Protein AF-A0A1Q5ID30-F1 (afdb_monomer_lite)

Structure (mmCIF, N/CA/C/O backbone):
data_AF-A0A1Q5ID30-F1
#
_entry.id   AF-A0A1Q5ID30-F1
#
loop_
_atom_site.group_PDB
_atom_site.id
_atom_site.type_symbol
_atom_site.label_atom_id
_atom_site.label_alt_id
_atom_site.label_comp_id
_atom_site.label_asym_id
_atom_site.label_entity_id
_atom_site.label_seq_id
_atom_site.pdbx_PDB_ins_code
_atom_site.Cartn_x
_atom_site.Cartn_y
_atom_site.Cartn_z
_atom_site.occupancy
_atom_site.B_iso_or_equiv
_atom_site.auth_seq_id
_atom_site.auth_comp_id
_atom_site.auth_asym_id
_atom_site.auth_atom_id
_atom_site.pdbx_PDB_model_num
ATOM 1 N N . MET A 1 1 ? 0.774 -9.591 37.303 1.00 37.59 1 MET A N 1
ATOM 2 C CA . MET A 1 1 ? 1.507 -8.350 36.971 1.00 37.59 1 MET A CA 1
ATOM 3 C C . MET A 1 1 ? 2.947 -8.716 36.613 1.00 37.59 1 MET A C 1
ATOM 5 O O . MET A 1 1 ? 3.559 -9.371 37.437 1.00 37.59 1 MET A O 1
ATOM 9 N N . ALA A 1 2 ? 3.405 -8.307 35.411 1.00 44.25 2 ALA A N 1
ATOM 10 C CA . ALA A 1 2 ? 4.782 -8.258 34.848 1.00 44.25 2 ALA A CA 1
ATOM 11 C C . ALA A 1 2 ? 5.658 -9.541 34.829 1.00 44.25 2 ALA A C 1
ATOM 13 O O . ALA A 1 2 ? 5.628 -10.319 35.764 1.00 44.25 2 ALA A O 1
ATOM 14 N N . ARG A 1 3 ? 6.546 -9.824 33.860 1.00 45.31 3 ARG A N 1
ATOM 15 C CA . ARG A 1 3 ? 6.821 -9.446 32.451 1.00 45.31 3 ARG A CA 1
ATOM 16 C C . ARG A 1 3 ? 7.810 -10.520 31.929 1.00 45.31 3 ARG A C 1
ATOM 18 O O . ARG A 1 3 ? 8.512 -11.136 32.723 1.00 45.31 3 ARG A O 1
ATOM 25 N N . ALA A 1 4 ? 7.800 -10.783 30.621 1.00 42.38 4 ALA A N 1
ATOM 26 C CA . ALA A 1 4 ? 8.316 -12.005 29.996 1.00 42.38 4 ALA A CA 1
ATOM 27 C C . ALA A 1 4 ? 9.831 -12.247 30.140 1.00 42.38 4 ALA A C 1
ATOM 29 O O . ALA A 1 4 ? 10.658 -11.373 29.888 1.00 42.38 4 ALA A O 1
ATOM 30 N N . ASN A 1 5 ? 10.134 -13.496 30.495 1.00 45.53 5 ASN A N 1
ATOM 31 C CA . ASN A 1 5 ? 11.449 -14.070 30.731 1.00 45.53 5 ASN A CA 1
ATOM 32 C C . ASN A 1 5 ? 12.120 -14.550 29.436 1.00 45.53 5 ASN A C 1
ATOM 34 O O . ASN A 1 5 ? 11.490 -15.161 28.573 1.00 45.53 5 ASN A O 1
ATOM 38 N N . LEU A 1 6 ? 13.437 -14.355 29.391 1.00 58.78 6 LEU A N 1
ATOM 39 C CA . LEU A 1 6 ? 14.413 -15.085 28.586 1.00 58.78 6 LEU A CA 1
ATOM 40 C C . LEU A 1 6 ? 14.065 -16.578 28.469 1.00 58.78 6 LEU A C 1
ATOM 42 O O . LEU A 1 6 ? 14.088 -17.283 29.476 1.00 58.78 6 LEU A O 1
ATOM 46 N N . ARG A 1 7 ? 13.819 -17.087 27.254 1.00 44.00 7 ARG A N 1
ATOM 47 C CA . ARG A 1 7 ? 13.794 -18.537 26.989 1.00 44.00 7 ARG A CA 1
ATOM 48 C C . ARG A 1 7 ? 14.369 -18.873 25.612 1.00 44.00 7 ARG A C 1
ATOM 50 O O . ARG A 1 7 ? 13.649 -18.980 24.626 1.00 44.00 7 ARG A O 1
ATOM 57 N N . ARG A 1 8 ? 15.686 -19.093 25.574 1.00 60.50 8 ARG A N 1
ATOM 58 C CA . ARG A 1 8 ? 16.303 -20.055 24.650 1.00 60.50 8 ARG A CA 1
ATOM 59 C C . ARG A 1 8 ? 16.055 -21.456 25.213 1.00 60.50 8 ARG A C 1
ATOM 61 O O . ARG A 1 8 ? 16.610 -21.775 26.255 1.00 60.50 8 ARG A O 1
ATOM 68 N N . LEU A 1 9 ? 15.253 -22.262 24.528 1.00 53.62 9 LEU A N 1
ATOM 69 C CA . LEU A 1 9 ? 15.175 -23.725 24.649 1.00 53.62 9 LEU A CA 1
ATOM 70 C C . LEU A 1 9 ? 14.836 -24.202 23.227 1.00 53.62 9 LEU A C 1
ATOM 72 O O . LEU A 1 9 ? 13.710 -24.038 22.781 1.00 53.62 9 LEU A O 1
ATOM 76 N N . VAL A 1 10 ? 15.811 -24.434 22.344 1.00 65.38 10 VAL A N 1
ATOM 77 C CA . VAL A 1 10 ? 16.492 -25.726 22.133 1.00 65.38 10 VAL A CA 1
ATOM 78 C C . VAL A 1 10 ? 15.591 -26.910 22.475 1.00 65.38 10 VAL A C 1
ATOM 80 O O . VAL A 1 10 ? 15.549 -27.375 23.611 1.00 65.38 10 VAL A O 1
ATOM 83 N N . THR A 1 11 ? 14.873 -27.419 21.479 1.00 52.00 11 THR A N 1
ATOM 84 C CA . THR A 1 11 ? 14.364 -28.793 21.503 1.00 52.00 11 THR A CA 1
ATOM 85 C C . THR A 1 11 ? 14.350 -29.314 20.073 1.00 52.00 11 THR A C 1
ATOM 87 O O . THR A 1 11 ? 13.443 -29.033 19.298 1.00 52.00 11 THR A O 1
ATOM 90 N N . GLY A 1 12 ? 15.414 -30.024 19.710 1.00 48.97 12 GLY A N 1
ATOM 91 C CA . GLY A 1 12 ? 15.524 -30.776 18.467 1.00 48.97 12 GLY A CA 1
ATOM 92 C C . GLY A 1 12 ? 16.105 -32.142 18.795 1.00 48.97 12 GLY A C 1
ATOM 93 O O . GLY A 1 12 ? 17.321 -32.304 18.809 1.00 48.97 12 GLY A O 1
ATOM 94 N N . LEU A 1 13 ? 15.232 -33.095 19.126 1.00 52.69 13 LEU A N 1
ATOM 95 C CA . LEU A 1 13 ? 15.562 -34.516 19.144 1.00 52.69 13 LEU A CA 1
ATOM 96 C C . LEU A 1 13 ? 15.435 -35.018 17.701 1.00 52.69 13 LEU A C 1
ATOM 98 O O . LEU A 1 13 ? 14.381 -34.892 17.081 1.00 52.69 13 LEU A O 1
ATOM 102 N N . VAL A 1 14 ? 16.542 -35.520 17.167 1.00 64.75 14 VAL A N 1
ATOM 103 C CA . VAL A 1 14 ? 16.688 -36.039 15.805 1.00 64.75 14 VAL A CA 1
ATOM 104 C C . VAL A 1 14 ? 15.893 -37.337 15.657 1.00 64.75 14 VAL A C 1
ATOM 106 O O . VAL A 1 14 ? 16.089 -38.261 16.442 1.00 64.75 14 VAL A O 1
ATOM 109 N N . LEU A 1 15 ? 15.057 -37.437 14.619 1.00 52.22 15 LEU A N 1
ATOM 110 C CA . LEU A 1 15 ? 14.540 -38.710 14.118 1.00 52.22 15 LEU A CA 1
ATOM 111 C C . LEU A 1 15 ? 14.813 -38.817 12.613 1.00 52.22 15 LEU A C 1
ATOM 113 O O . LEU A 1 15 ? 14.460 -37.959 11.810 1.00 52.22 15 LEU A O 1
ATOM 117 N N . THR A 1 16 ? 15.532 -39.885 12.303 1.00 56.47 16 THR A N 1
ATOM 118 C CA . THR A 1 16 ? 16.025 -40.386 11.023 1.00 56.47 16 THR A CA 1
ATOM 119 C C . THR A 1 16 ? 14.940 -40.688 9.991 1.00 56.47 16 THR A C 1
ATOM 121 O O . THR A 1 16 ? 13.935 -41.306 10.321 1.00 56.47 16 THR A O 1
ATOM 124 N N . GLY A 1 17 ? 15.275 -40.433 8.721 1.00 51.84 17 GLY A N 1
ATOM 125 C CA . GLY A 1 17 ? 14.904 -41.303 7.601 1.00 51.84 17 GLY A CA 1
ATOM 126 C C . GLY A 1 17 ? 13.641 -40.932 6.826 1.00 51.84 17 GLY A C 1
ATOM 127 O O . GLY A 1 17 ? 12.540 -41.251 7.246 1.00 51.84 17 GLY A O 1
ATOM 128 N N . ALA A 1 18 ? 13.830 -40.354 5.640 1.00 44.91 18 ALA A N 1
ATOM 129 C CA . ALA A 1 18 ? 13.223 -40.790 4.377 1.00 44.91 18 ALA A CA 1
ATOM 130 C C . ALA A 1 18 ? 13.641 -39.801 3.283 1.00 44.91 18 ALA A C 1
ATOM 132 O O . ALA A 1 18 ? 13.399 -38.600 3.384 1.00 44.91 18 ALA A O 1
ATOM 133 N N . ALA A 1 19 ? 14.282 -40.312 2.236 1.00 56.12 19 ALA A N 1
ATOM 134 C CA . ALA A 1 19 ? 14.453 -39.579 0.997 1.00 56.12 19 ALA 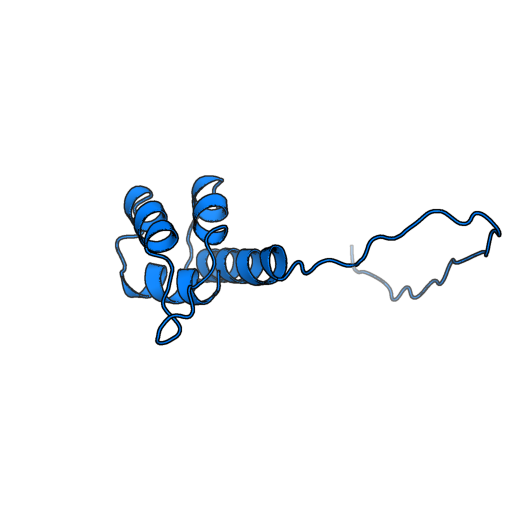A CA 1
ATOM 135 C C . ALA A 1 19 ? 13.069 -39.251 0.430 1.00 56.12 19 ALA A C 1
ATOM 137 O O . ALA A 1 19 ? 12.371 -40.155 -0.018 1.00 56.12 19 ALA A O 1
ATOM 138 N N . ILE A 1 20 ? 12.675 -37.980 0.436 1.00 47.84 20 ILE A N 1
ATOM 139 C CA . ILE A 1 20 ? 11.628 -37.479 -0.451 1.00 47.84 20 ILE A CA 1
ATOM 140 C C . ILE A 1 20 ? 12.079 -36.106 -0.934 1.00 47.84 20 ILE A C 1
ATOM 142 O O . ILE A 1 20 ? 12.550 -35.272 -0.163 1.00 47.84 20 ILE A O 1
ATOM 146 N N . ALA A 1 21 ? 12.010 -35.952 -2.249 1.00 52.31 21 ALA A N 1
ATOM 147 C CA . ALA A 1 21 ? 12.383 -34.788 -3.021 1.00 52.31 21 ALA A CA 1
ATOM 148 C C . ALA A 1 21 ? 12.018 -33.452 -2.349 1.00 52.31 21 ALA A C 1
ATOM 150 O O . ALA A 1 21 ? 10.921 -33.298 -1.828 1.00 52.31 21 ALA A O 1
ATOM 151 N N . ALA A 1 22 ? 12.960 -32.507 -2.427 1.00 56.75 22 ALA A N 1
ATOM 152 C CA . ALA A 1 22 ? 12.748 -31.071 -2.588 1.00 56.75 22 ALA A CA 1
ATOM 153 C C . ALA A 1 22 ? 11.424 -30.481 -2.037 1.00 56.75 22 ALA A C 1
ATOM 155 O O . ALA A 1 22 ? 10.350 -30.696 -2.592 1.00 56.75 22 ALA A O 1
ATOM 156 N N . PRO A 1 23 ? 11.559 -29.421 -1.235 1.00 45.22 23 PRO A N 1
ATOM 157 C CA . PRO A 1 23 ? 11.301 -28.132 -1.822 1.00 45.22 23 PRO A CA 1
ATOM 158 C C . PRO A 1 23 ? 12.669 -27.568 -2.131 1.00 45.22 23 PRO A C 1
ATOM 160 O O . PRO A 1 23 ? 13.415 -27.131 -1.257 1.00 45.22 23 PRO A O 1
ATOM 163 N N . LEU A 1 24 ? 12.980 -27.554 -3.424 1.00 50.69 24 LEU A N 1
ATOM 164 C CA . LEU A 1 24 ? 13.577 -26.375 -4.011 1.00 50.69 24 LEU A CA 1
ATOM 165 C C . LEU A 1 24 ? 12.886 -25.223 -3.287 1.00 50.69 24 LEU A C 1
ATOM 167 O O . LEU A 1 24 ? 11.668 -25.083 -3.411 1.00 50.69 24 LEU A O 1
ATOM 171 N N . ALA A 1 25 ? 13.604 -24.503 -2.428 1.00 50.25 25 ALA A N 1
ATOM 172 C CA . ALA A 1 25 ? 13.111 -23.255 -1.879 1.00 50.25 25 ALA A CA 1
ATOM 173 C C . ALA A 1 25 ? 13.087 -22.286 -3.063 1.00 50.25 25 ALA A C 1
ATOM 175 O O . ALA A 1 25 ? 13.950 -21.432 -3.241 1.00 50.25 25 ALA A O 1
ATOM 176 N N . THR A 1 26 ? 12.136 -22.543 -3.957 1.00 46.22 26 THR A N 1
ATOM 177 C CA . THR A 1 26 ? 11.706 -21.701 -5.041 1.00 46.22 26 THR A CA 1
ATOM 178 C C . THR A 1 26 ? 11.363 -20.390 -4.376 1.00 46.22 26 THR A C 1
ATOM 180 O O . THR A 1 26 ? 10.488 -20.347 -3.511 1.00 46.22 26 THR A O 1
ATOM 183 N N . ALA A 1 27 ? 12.150 -19.377 -4.717 1.00 50.97 27 ALA A N 1
ATOM 184 C CA . ALA A 1 27 ? 11.917 -17.964 -4.495 1.00 50.97 27 ALA A CA 1
ATOM 185 C C . ALA A 1 27 ? 10.549 -17.634 -3.871 1.00 50.97 27 ALA A C 1
ATOM 187 O O . ALA A 1 27 ? 9.517 -17.776 -4.520 1.00 50.97 27 ALA A O 1
ATOM 188 N N . ALA A 1 28 ? 10.537 -17.094 -2.654 1.00 43.62 28 ALA A N 1
ATOM 189 C CA . ALA A 1 28 ? 9.384 -16.330 -2.192 1.00 43.62 28 ALA A CA 1
ATOM 190 C C . ALA A 1 28 ? 9.796 -14.919 -1.746 1.00 43.62 28 ALA A C 1
ATOM 192 O O . ALA A 1 28 ? 9.620 -14.565 -0.580 1.00 43.62 28 ALA A O 1
ATOM 193 N N . PRO A 1 29 ? 10.293 -14.060 -2.660 1.00 45.41 29 PRO A N 1
ATOM 194 C CA . PRO A 1 29 ? 10.309 -12.622 -2.410 1.00 45.41 29 PRO A CA 1
A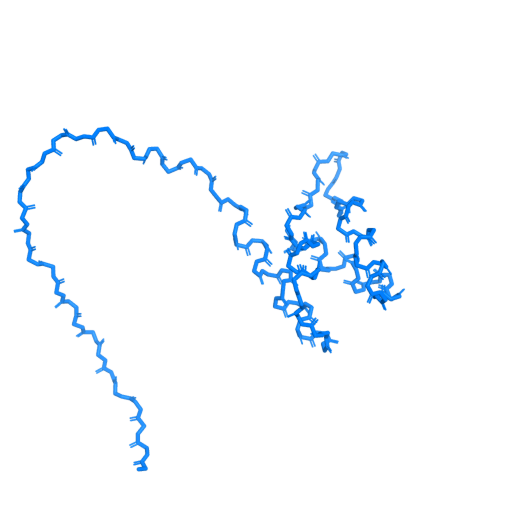TOM 195 C C . PRO A 1 29 ? 8.887 -12.017 -2.383 1.00 45.41 29 PRO A C 1
ATOM 197 O O . PRO A 1 29 ? 8.743 -10.838 -2.095 1.00 45.41 29 PRO A O 1
ATOM 200 N N . ALA A 1 30 ? 7.821 -12.797 -2.609 1.00 46.81 30 ALA A N 1
ATOM 201 C CA . ALA A 1 30 ? 6.438 -12.309 -2.596 1.00 46.81 30 ALA A CA 1
ATOM 202 C C . ALA A 1 30 ? 5.891 -11.961 -1.192 1.00 46.81 30 ALA A C 1
ATOM 204 O O . ALA A 1 30 ? 4.981 -11.146 -1.075 1.00 46.81 30 ALA A O 1
ATOM 205 N N . SER A 1 31 ? 6.414 -12.560 -0.112 1.00 47.81 31 SER A N 1
ATOM 206 C CA . SER A 1 31 ? 5.855 -12.369 1.243 1.00 47.81 31 SER A CA 1
ATOM 207 C C . SER A 1 31 ? 6.565 -11.294 2.073 1.00 47.81 31 SER A C 1
ATOM 209 O O . SER A 1 31 ? 5.940 -10.669 2.933 1.00 47.81 31 SER A O 1
ATOM 211 N N . ALA A 1 32 ? 7.854 -11.049 1.830 1.00 51.31 32 ALA A N 1
ATOM 212 C CA . ALA A 1 32 ? 8.620 -10.036 2.565 1.00 51.31 32 ALA A CA 1
ATOM 213 C C . ALA 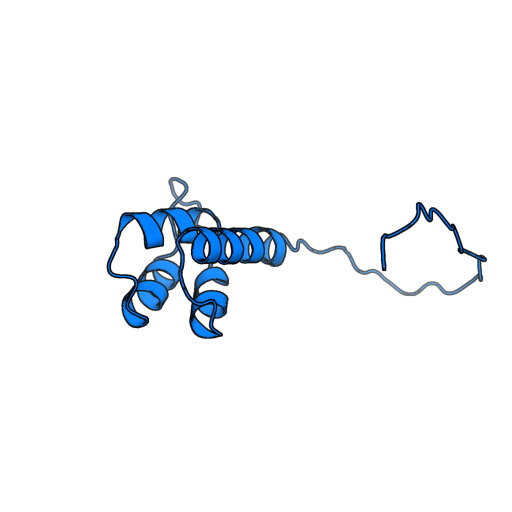A 1 32 ? 8.219 -8.608 2.154 1.00 51.31 32 ALA A C 1
ATOM 215 O O . ALA A 1 32 ? 8.088 -7.711 2.994 1.00 51.31 32 ALA A O 1
ATOM 216 N N . THR A 1 33 ? 7.971 -8.421 0.863 1.00 63.06 33 THR A N 1
ATOM 217 C CA . THR A 1 33 ? 7.663 -7.124 0.260 1.00 63.06 33 THR A CA 1
ATOM 218 C C . THR A 1 33 ? 6.187 -6.774 0.496 1.00 63.06 33 THR A C 1
ATOM 220 O O . THR A 1 33 ? 5.890 -5.735 1.083 1.00 63.06 33 THR A O 1
ATOM 223 N N . GLN A 1 34 ? 5.269 -7.739 0.349 1.00 72.38 34 GLN A N 1
ATOM 224 C CA . GLN A 1 34 ? 3.873 -7.572 0.777 1.00 72.38 34 GLN A CA 1
ATOM 225 C C . GLN A 1 34 ? 3.740 -7.127 2.246 1.00 72.38 34 GLN A C 1
ATOM 227 O O . GLN A 1 34 ? 2.962 -6.224 2.560 1.00 72.38 34 GLN A O 1
ATOM 232 N N . SER A 1 35 ? 4.519 -7.725 3.155 1.00 76.94 35 SER A N 1
ATOM 233 C CA . SER A 1 35 ? 4.507 -7.355 4.578 1.00 76.94 35 SER A CA 1
ATOM 234 C C . SER A 1 35 ? 4.990 -5.918 4.800 1.00 76.94 35 SER A C 1
ATOM 236 O O . SER A 1 35 ? 4.419 -5.194 5.612 1.00 76.94 35 SER A O 1
ATOM 238 N N . SER A 1 36 ? 6.002 -5.484 4.046 1.00 84.12 36 SER A N 1
ATOM 239 C CA . SER A 1 36 ? 6.564 -4.131 4.131 1.00 84.12 36 SER A CA 1
ATOM 240 C C . SER A 1 36 ? 5.581 -3.065 3.639 1.00 84.12 36 SER A C 1
ATOM 242 O O . SER A 1 36 ? 5.428 -2.033 4.291 1.00 84.12 36 SER A O 1
ATOM 244 N N . CYS A 1 37 ? 4.861 -3.328 2.546 1.00 85.94 37 CYS A N 1
ATOM 245 C CA . CYS A 1 37 ? 3.777 -2.466 2.067 1.00 85.94 37 CYS A CA 1
ATOM 246 C C . CYS A 1 37 ? 2.639 -2.346 3.093 1.00 85.94 37 CYS A C 1
ATOM 248 O O . CYS A 1 37 ? 2.174 -1.240 3.377 1.00 85.94 37 CYS A O 1
ATOM 250 N N . ILE A 1 38 ? 2.231 -3.465 3.704 1.00 88.75 38 ILE A N 1
ATOM 251 C CA . ILE A 1 38 ? 1.173 -3.484 4.724 1.00 88.75 38 ILE A CA 1
ATOM 252 C C . ILE A 1 38 ? 1.583 -2.680 5.965 1.00 88.75 38 ILE A C 1
ATOM 254 O O . ILE A 1 38 ? 0.798 -1.871 6.456 1.00 88.75 38 ILE A O 1
ATOM 258 N N . ILE A 1 39 ? 2.804 -2.884 6.465 1.00 89.06 39 ILE A N 1
ATOM 259 C CA . ILE A 1 39 ? 3.325 -2.152 7.627 1.00 89.06 39 ILE A CA 1
ATOM 260 C C . ILE A 1 39 ? 3.397 -0.656 7.317 1.00 89.06 39 ILE A C 1
ATOM 262 O O . ILE A 1 39 ? 2.934 0.148 8.119 1.00 89.06 39 ILE A O 1
ATOM 266 N N . HIS A 1 40 ? 3.901 -0.282 6.138 1.00 89.00 40 HIS A N 1
ATOM 267 C CA . HIS A 1 40 ? 3.986 1.116 5.710 1.00 89.00 40 HIS A CA 1
ATOM 268 C C . HIS A 1 40 ? 2.606 1.780 5.624 1.00 89.00 40 HIS A C 1
ATOM 270 O O . HIS A 1 40 ? 2.416 2.893 6.096 1.00 89.00 40 HIS A O 1
ATOM 276 N N . MET A 1 41 ? 1.604 1.081 5.086 1.00 88.06 41 MET A N 1
ATOM 277 C CA . MET A 1 41 ? 0.218 1.562 5.073 1.00 88.06 41 MET A CA 1
ATOM 278 C C . MET A 1 41 ? -0.350 1.751 6.484 1.00 88.06 41 MET A C 1
ATOM 280 O O . MET A 1 41 ? -1.063 2.722 6.733 1.00 88.06 41 MET A O 1
ATOM 284 N N . SER A 1 42 ? -0.013 0.853 7.410 1.00 89.19 42 SER A N 1
ATOM 285 C CA . SER A 1 42 ? -0.439 0.958 8.805 1.00 89.19 42 SER A CA 1
ATOM 286 C C . SER A 1 42 ? 0.235 2.133 9.517 1.00 89.19 42 SER A C 1
ATOM 288 O O . SER A 1 42 ? -0.418 2.800 10.313 1.00 89.19 42 SER A O 1
ATOM 290 N N . ASP A 1 43 ? 1.512 2.393 9.228 1.00 91.19 43 ASP A N 1
ATOM 291 C CA . ASP A 1 43 ? 2.283 3.522 9.767 1.00 91.19 43 ASP A CA 1
ATOM 292 C C . ASP A 1 43 ? 1.731 4.871 9.279 1.00 91.19 43 ASP A C 1
ATOM 294 O O . ASP A 1 43 ? 1.583 5.815 10.049 1.00 91.19 43 ASP A O 1
ATOM 298 N N . LEU A 1 44 ? 1.283 4.917 8.021 1.00 89.12 44 LEU A N 1
ATOM 299 C CA . LEU A 1 44 ? 0.559 6.055 7.447 1.00 89.12 44 LEU A CA 1
ATOM 300 C C . LEU A 1 44 ? -0.863 6.243 8.018 1.00 89.12 44 LEU A C 1
ATOM 302 O O . LEU A 1 44 ? -1.542 7.203 7.652 1.00 89.12 44 LEU A O 1
ATOM 306 N N . GLY A 1 45 ? -1.329 5.339 8.886 1.00 90.25 45 GLY A N 1
ATOM 307 C CA . GLY A 1 45 ? -2.638 5.413 9.538 1.00 90.25 45 GLY A CA 1
ATOM 308 C C . GLY A 1 45 ? -3.797 4.813 8.737 1.00 90.25 45 GLY A C 1
ATOM 309 O O . GLY A 1 45 ? -4.956 5.067 9.066 1.00 90.25 45 GLY A O 1
ATOM 310 N N . TYR A 1 46 ? -3.527 4.019 7.694 1.00 87.88 46 TYR A N 1
ATOM 311 C CA . TYR A 1 46 ? -4.579 3.339 6.935 1.00 87.88 46 TYR A CA 1
ATOM 312 C C . TYR A 1 46 ? -5.037 2.044 7.609 1.00 87.88 46 TYR A C 1
ATOM 314 O O . TYR A 1 46 ? -4.250 1.272 8.157 1.00 87.88 46 TYR A O 1
ATOM 322 N N . VAL A 1 47 ? -6.336 1.759 7.495 1.00 88.88 47 VAL A N 1
ATOM 323 C CA . VAL A 1 47 ? -6.918 0.498 7.963 1.00 88.88 47 VAL A CA 1
ATOM 324 C C . VAL A 1 47 ? -6.544 -0.624 6.997 1.00 88.88 47 VAL A C 1
ATOM 326 O O . VAL A 1 47 ? -6.942 -0.628 5.829 1.00 88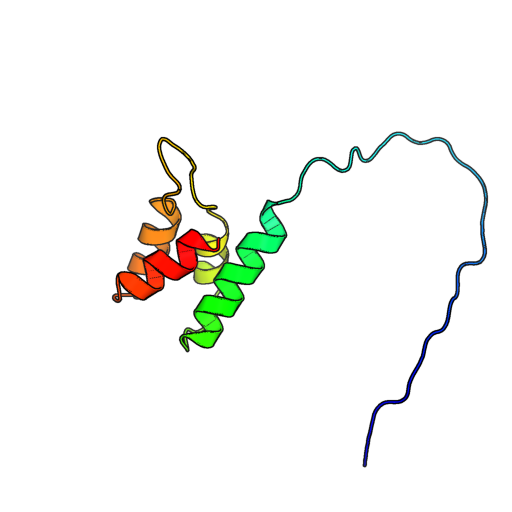.88 47 VAL A O 1
ATOM 329 N N . ILE A 1 48 ? -5.797 -1.610 7.493 1.00 89.00 48 ILE A N 1
ATOM 330 C CA . ILE A 1 48 ? -5.360 -2.756 6.694 1.00 89.00 48 ILE A CA 1
ATOM 331 C C . ILE A 1 48 ? -6.514 -3.740 6.506 1.00 89.00 48 ILE A C 1
ATOM 333 O O . ILE A 1 48 ? -6.766 -4.616 7.332 1.00 89.00 48 ILE A O 1
ATOM 337 N N . GLY A 1 49 ? -7.201 -3.605 5.375 1.00 86.25 49 GLY A N 1
ATOM 338 C CA . GLY A 1 49 ? -8.233 -4.536 4.930 1.00 86.25 49 GLY A CA 1
ATOM 339 C C . GLY A 1 49 ? -7.739 -5.577 3.914 1.00 86.25 49 GLY A C 1
ATOM 340 O O . GLY A 1 49 ? -6.602 -5.509 3.433 1.00 86.25 49 GLY A O 1
ATOM 341 N N . PRO A 1 50 ? -8.616 -6.511 3.502 1.00 85.50 50 PRO A N 1
ATOM 342 C CA . PRO A 1 50 ? -8.320 -7.479 2.442 1.00 85.50 50 PRO A CA 1
ATOM 343 C C . PRO A 1 50 ? -7.953 -6.800 1.114 1.00 85.50 50 PRO A C 1
ATOM 345 O O . PRO A 1 50 ? -7.113 -7.308 0.377 1.00 85.50 50 PRO A O 1
ATOM 348 N N . LYS A 1 51 ? -8.507 -5.614 0.833 1.00 83.94 51 LYS A N 1
ATOM 349 C CA . LYS A 1 51 ? -8.151 -4.839 -0.360 1.00 83.94 51 LYS A CA 1
ATOM 350 C C . LYS A 1 51 ? -6.734 -4.244 -0.297 1.00 83.94 51 LYS A C 1
ATOM 352 O O . LYS A 1 51 ? -6.038 -4.272 -1.303 1.00 83.94 51 LYS A O 1
ATOM 357 N N . VAL A 1 52 ? -6.276 -3.777 0.873 1.00 85.56 52 VAL A N 1
ATOM 358 C CA . VAL A 1 52 ? -4.883 -3.311 1.059 1.00 85.56 52 VAL A CA 1
ATOM 359 C C . VAL A 1 52 ? -3.912 -4.478 0.895 1.00 85.56 52 VAL A C 1
ATOM 361 O O . VAL A 1 52 ? -2.912 -4.354 0.200 1.00 85.56 52 VAL A O 1
ATOM 364 N N . ARG A 1 53 ? -4.245 -5.644 1.464 1.00 86.38 53 ARG A N 1
ATOM 365 C CA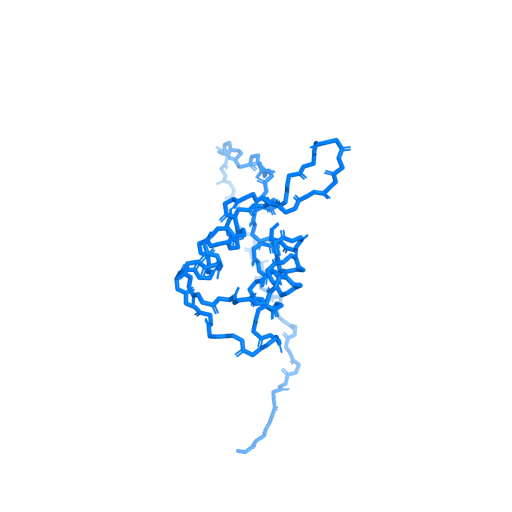 . ARG A 1 53 ? -3.469 -6.881 1.276 1.00 86.38 53 ARG A CA 1
ATOM 366 C C . ARG A 1 53 ? -3.394 -7.298 -0.192 1.00 86.38 53 ARG A C 1
ATOM 368 O O . ARG A 1 53 ? -2.324 -7.671 -0.650 1.00 86.38 53 ARG A O 1
ATOM 375 N N . SER A 1 54 ? -4.511 -7.197 -0.915 1.00 86.75 54 SER A N 1
ATOM 376 C CA . SER A 1 54 ? -4.563 -7.459 -2.356 1.00 86.75 54 SER A CA 1
ATOM 377 C C . SER A 1 54 ? -3.684 -6.479 -3.138 1.00 86.75 54 SER A C 1
ATOM 379 O O . SER A 1 54 ? -2.886 -6.910 -3.961 1.00 86.75 54 SER A O 1
ATOM 381 N N . ALA A 1 55 ? -3.742 -5.178 -2.827 1.00 86.00 55 ALA A N 1
ATOM 382 C CA . ALA A 1 55 ? -2.885 -4.172 -3.455 1.00 86.00 55 ALA A CA 1
ATOM 383 C C . ALA A 1 55 ? -1.391 -4.441 -3.220 1.00 86.00 55 ALA A C 1
ATOM 385 O O . ALA A 1 55 ? -0.615 -4.457 -4.169 1.00 86.00 55 ALA A O 1
ATOM 386 N N . CYS A 1 56 ? -1.009 -4.730 -1.974 1.00 85.50 56 CYS A N 1
ATOM 387 C CA . CYS A 1 56 ? 0.355 -5.108 -1.602 1.00 85.50 56 CYS A CA 1
ATOM 388 C C . CYS A 1 56 ? 0.778 -6.491 -2.140 1.00 85.50 56 CYS A C 1
ATOM 390 O O . CYS A 1 56 ? 1.900 -6.918 -1.904 1.00 85.50 56 CYS A O 1
ATOM 392 N N . GLY A 1 57 ? -0.109 -7.228 -2.815 1.00 84.62 57 GLY A N 1
ATOM 393 C CA . GLY A 1 57 ? 0.228 -8.457 -3.535 1.00 84.62 57 GLY A CA 1
ATOM 394 C C . GLY A 1 57 ? 0.785 -8.222 -4.936 1.00 84.62 57 GLY A C 1
ATOM 395 O O . GLY A 1 57 ? 1.206 -9.184 -5.572 1.00 84.62 57 GLY A O 1
ATOM 396 N N . TRP A 1 58 ? 0.789 -6.975 -5.413 1.00 85.50 58 TRP A N 1
ATOM 397 C CA . TRP A 1 58 ? 1.322 -6.602 -6.719 1.00 85.50 58 TRP A CA 1
ATOM 398 C C . TRP A 1 58 ? 2.694 -5.941 -6.556 1.00 85.50 58 TRP A C 1
ATOM 400 O O . TRP A 1 58 ? 2.743 -4.731 -6.298 1.00 85.50 58 TRP A O 1
ATOM 410 N N . PRO A 1 59 ? 3.794 -6.703 -6.699 1.00 80.19 59 PRO A N 1
ATOM 411 C CA . PRO A 1 59 ? 5.132 -6.194 -6.442 1.00 80.19 59 PRO A CA 1
ATOM 412 C C . PRO A 1 59 ? 5.507 -5.067 -7.402 1.00 80.19 59 PRO A C 1
ATOM 414 O O . PRO A 1 59 ? 4.920 -4.927 -8.476 1.00 80.19 59 PRO A O 1
ATOM 417 N N . ALA A 1 60 ? 6.490 -4.258 -7.017 1.00 83.31 60 ALA A N 1
ATOM 418 C CA . ALA A 1 60 ? 7.064 -3.280 -7.933 1.00 83.31 60 ALA A CA 1
ATOM 419 C C . ALA A 1 60 ? 7.687 -3.976 -9.160 1.00 83.31 60 ALA A C 1
ATOM 421 O O . ALA A 1 60 ? 8.375 -4.992 -9.042 1.00 83.31 60 ALA A O 1
ATOM 422 N N . ASP A 1 61 ? 7.466 -3.399 -10.337 1.00 81.56 61 ASP A N 1
ATOM 423 C CA . ASP A 1 61 ? 8.011 -3.878 -11.600 1.00 81.56 61 ASP A CA 1
ATOM 424 C C . ASP A 1 61 ? 9.359 -3.201 -11.877 1.00 81.56 61 ASP A C 1
ATOM 426 O O . ASP A 1 61 ? 9.544 -1.999 -11.656 1.00 81.56 61 ASP A O 1
ATOM 430 N N . HIS A 1 62 ? 10.316 -3.965 -12.398 1.00 78.19 62 HIS A N 1
ATOM 431 C CA . HIS A 1 62 ? 11.630 -3.454 -12.780 1.00 78.19 62 HIS A CA 1
ATOM 432 C C . HIS A 1 62 ? 11.783 -3.467 -14.302 1.00 78.19 62 HIS A C 1
ATOM 434 O O . HIS A 1 62 ? 12.374 -4.392 -14.850 1.00 78.19 62 HIS A O 1
ATOM 440 N N . PHE A 1 63 ? 11.235 -2.465 -14.998 1.00 68.50 63 PHE A N 1
ATOM 441 C CA . PHE A 1 63 ? 11.474 -2.287 -16.438 1.00 68.50 63 PHE A CA 1
ATOM 442 C C . PHE A 1 63 ? 11.057 -0.878 -16.906 1.00 68.50 63 PHE A C 1
ATOM 444 O O . PHE A 1 63 ? 9.867 -0.565 -16.854 1.00 68.50 63 PHE A O 1
ATOM 451 N N . PRO A 1 64 ? 11.960 0.009 -17.385 1.00 75.00 64 PRO A N 1
ATOM 452 C CA . PRO A 1 64 ? 13.436 -0.018 -17.371 1.00 75.00 64 PRO A CA 1
ATOM 453 C C . PRO A 1 64 ? 14.076 0.458 -16.045 1.00 75.00 64 PRO A C 1
ATOM 455 O O . PRO A 1 64 ? 15.293 0.432 -15.898 1.00 75.00 64 PRO A O 1
ATOM 458 N N . ILE A 1 65 ? 13.268 0.925 -15.090 1.00 81.62 65 ILE A N 1
ATOM 459 C CA . ILE A 1 65 ? 13.650 1.314 -13.722 1.00 81.62 65 ILE A CA 1
ATOM 460 C C . ILE A 1 65 ? 12.605 0.758 -12.749 1.00 81.62 65 ILE A C 1
ATOM 462 O O . ILE A 1 65 ? 11.502 0.420 -13.178 1.00 81.62 65 ILE A O 1
ATOM 466 N N . TRP A 1 66 ? 12.920 0.692 -11.451 1.00 79.44 66 TRP A N 1
ATOM 467 C CA . TRP A 1 66 ? 11.938 0.315 -10.427 1.00 79.44 66 TRP A CA 1
ATOM 468 C C . TRP A 1 66 ? 10.738 1.265 -10.446 1.00 79.44 66 TRP A C 1
ATOM 470 O O . TRP A 1 66 ? 10.882 2.475 -10.242 1.00 79.44 66 TRP A O 1
ATOM 480 N N . LYS A 1 67 ? 9.557 0.705 -10.701 1.00 84.50 67 LYS A N 1
ATOM 481 C CA . LYS A 1 67 ? 8.277 1.406 -10.754 1.00 84.50 67 LYS A CA 1
ATOM 482 C C . LYS A 1 67 ? 7.249 0.622 -9.939 1.00 84.50 67 LYS A C 1
ATOM 484 O O . LYS A 1 67 ? 7.244 -0.604 -9.987 1.00 84.50 67 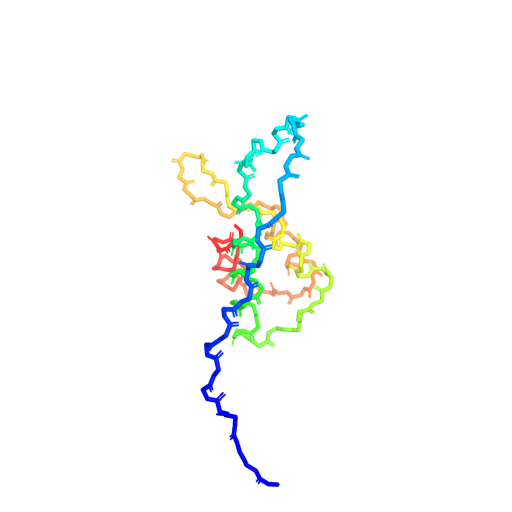LYS A O 1
ATOM 489 N N . PRO A 1 68 ? 6.347 1.298 -9.217 1.00 82.94 68 PRO A N 1
ATOM 490 C CA . PRO A 1 68 ? 5.225 0.611 -8.599 1.00 82.94 68 PRO A CA 1
ATOM 491 C C . PRO A 1 68 ? 4.319 0.020 -9.682 1.00 82.94 68 PRO A C 1
ATOM 493 O O . PRO A 1 68 ? 4.090 0.661 -10.713 1.00 82.94 68 PRO A O 1
ATOM 496 N N . SER A 1 69 ? 3.775 -1.170 -9.432 1.00 84.81 69 SER A N 1
ATOM 497 C CA . SER A 1 69 ? 2.838 -1.790 -10.364 1.00 84.81 69 SER A CA 1
ATOM 498 C C . SER A 1 69 ? 1.588 -0.912 -10.544 1.00 84.81 69 SER A C 1
ATOM 500 O O . SER A 1 69 ? 1.046 -0.363 -9.569 1.00 84.81 69 SER A O 1
ATOM 502 N N . PRO A 1 70 ? 1.073 -0.774 -11.781 1.00 85.12 70 PRO A N 1
ATOM 503 C CA . PRO A 1 70 ? -0.146 -0.008 -12.032 1.00 85.12 70 PRO A CA 1
ATOM 504 C C . PRO A 1 70 ? -1.354 -0.620 -11.308 1.00 85.12 70 PRO A C 1
ATOM 506 O O . PRO A 1 70 ? -2.254 0.107 -10.889 1.00 85.12 70 PRO A O 1
ATOM 509 N N . ALA A 1 71 ? -1.343 -1.940 -11.091 1.00 87.19 71 ALA A N 1
ATOM 510 C CA . ALA A 1 71 ? -2.356 -2.651 -10.321 1.00 87.19 71 ALA A CA 1
ATOM 511 C C . ALA A 1 71 ? -2.354 -2.243 -8.839 1.00 87.19 71 ALA A C 1
ATOM 513 O O . ALA A 1 71 ? -3.415 -1.920 -8.303 1.00 87.19 71 ALA A O 1
ATOM 514 N N . CYS A 1 72 ? -1.183 -2.169 -8.189 1.00 88.00 72 CYS A N 1
ATOM 515 C CA . CYS A 1 72 ? -1.096 -1.707 -6.802 1.00 88.00 72 CYS A CA 1
ATOM 516 C C . CYS A 1 72 ? -1.638 -0.278 -6.661 1.00 88.00 72 CYS A C 1
ATOM 518 O O . CYS A 1 72 ? -2.482 -0.007 -5.802 1.00 88.00 72 CYS A O 1
ATOM 520 N N . MET A 1 73 ? -1.226 0.632 -7.552 1.00 89.06 73 MET A N 1
ATOM 521 C CA . MET A 1 73 ? -1.720 2.010 -7.521 1.00 89.06 73 MET A CA 1
ATOM 522 C C . MET A 1 73 ? -3.228 2.084 -7.778 1.00 89.06 73 MET A C 1
ATOM 524 O O . MET A 1 73 ? -3.919 2.823 -7.076 1.00 89.06 73 MET A O 1
ATOM 528 N N . GLY A 1 74 ? -3.754 1.313 -8.732 1.00 89.44 74 GLY A N 1
ATOM 529 C CA . GLY A 1 74 ? -5.179 1.270 -9.063 1.00 89.44 74 GLY A CA 1
ATOM 530 C C . GLY A 1 74 ? -6.045 0.786 -7.901 1.00 89.44 74 GLY A C 1
ATOM 531 O O . GLY A 1 74 ? -7.001 1.465 -7.532 1.00 89.44 74 GLY A O 1
ATOM 532 N N . ILE A 1 75 ? -5.669 -0.323 -7.256 1.00 89.56 75 ILE A N 1
ATOM 533 C CA . ILE A 1 75 ? -6.429 -0.879 -6.125 1.00 89.56 75 ILE A CA 1
ATOM 534 C C . ILE A 1 75 ? -6.404 0.082 -4.934 1.00 89.56 75 ILE A C 1
ATOM 536 O O . ILE A 1 75 ? -7.438 0.323 -4.318 1.00 89.56 75 ILE A O 1
ATOM 540 N N . LEU A 1 76 ? -5.254 0.687 -4.619 1.00 87.81 76 LEU A N 1
ATOM 541 C CA . LEU A 1 76 ? -5.187 1.670 -3.533 1.00 87.81 76 LEU A CA 1
ATOM 542 C C . LEU A 1 76 ? -6.010 2.933 -3.836 1.00 87.81 76 LEU A C 1
ATOM 544 O O . LEU A 1 76 ? -6.557 3.552 -2.926 1.00 87.81 76 LEU A O 1
ATOM 548 N N . SER A 1 77 ? -6.125 3.305 -5.111 1.00 90.56 77 SER A N 1
ATOM 549 C CA . SER A 1 77 ? -6.984 4.412 -5.545 1.00 90.56 77 SER A CA 1
ATOM 550 C C . SER A 1 77 ? -8.466 4.083 -5.367 1.00 90.56 77 SER A C 1
ATOM 552 O O . SER A 1 77 ? -9.203 4.914 -4.845 1.00 90.56 77 SER A O 1
ATOM 554 N N . ASP A 1 78 ? -8.883 2.868 -5.746 1.00 90.38 78 ASP A N 1
ATOM 555 C CA . ASP A 1 78 ? -10.262 2.372 -5.596 1.00 90.38 78 ASP A CA 1
ATOM 556 C C . ASP A 1 78 ? -10.726 2.378 -4.135 1.00 90.38 78 ASP A C 1
ATOM 558 O O . ASP A 1 78 ? -11.868 2.711 -3.833 1.00 90.38 78 ASP A O 1
ATOM 562 N N . ILE A 1 79 ? -9.827 2.061 -3.200 1.00 88.94 79 ILE A N 1
ATOM 563 C CA . ILE A 1 79 ? -10.154 2.033 -1.767 1.00 88.94 79 ILE A CA 1
ATOM 564 C C . ILE A 1 79 ? -10.074 3.394 -1.074 1.00 88.94 79 ILE A C 1
ATOM 566 O O . ILE A 1 79 ? -10.221 3.458 0.146 1.00 88.94 79 ILE A O 1
ATOM 570 N N . GLY A 1 80 ? -9.831 4.472 -1.822 1.00 87.81 80 GLY A N 1
ATOM 571 C CA . GLY A 1 80 ? -9.840 5.833 -1.291 1.00 87.81 80 GLY A CA 1
ATOM 572 C C . GLY A 1 80 ? -8.497 6.334 -0.754 1.00 87.81 80 GLY A C 1
ATOM 573 O O . GLY A 1 80 ? -8.465 7.345 -0.051 1.00 87.81 80 GLY A O 1
ATOM 574 N N . VAL A 1 81 ? -7.367 5.695 -1.088 1.00 88.19 81 VAL A N 1
ATOM 575 C CA . VAL A 1 81 ? -6.041 6.289 -0.840 1.00 88.19 81 VAL A CA 1
ATOM 576 C C . VAL A 1 81 ? -5.790 7.371 -1.893 1.00 88.19 81 VAL A C 1
ATOM 578 O O . VAL A 1 81 ? -5.101 7.161 -2.886 1.00 88.19 81 VAL A O 1
ATOM 581 N N . SER A 1 82 ? -6.352 8.561 -1.689 1.00 85.25 82 SER A N 1
ATOM 582 C CA . SER A 1 82 ? -6.243 9.675 -2.646 1.00 85.25 82 SER A CA 1
ATOM 583 C C . SER A 1 82 ? -4.824 10.249 -2.743 1.00 85.25 82 SER A C 1
ATOM 585 O O . SER A 1 82 ? -4.428 10.788 -3.778 1.00 85.25 82 SER A O 1
ATOM 587 N N . ASN A 1 83 ? -4.011 10.094 -1.696 1.00 89.88 83 ASN A N 1
ATOM 588 C CA . ASN A 1 83 ? -2.641 10.604 -1.665 1.00 89.88 83 ASN A CA 1
ATOM 589 C C . ASN A 1 83 ? -1.745 9.818 -2.630 1.00 89.88 83 ASN A C 1
ATOM 591 O O . ASN A 1 83 ? -1.501 8.623 -2.452 1.00 89.88 83 ASN A O 1
ATOM 595 N N . TRP A 1 84 ? -1.236 10.491 -3.663 1.00 87.56 84 TRP A N 1
ATOM 596 C CA . TRP A 1 84 ? -0.334 9.880 -4.644 1.00 87.56 84 TRP A CA 1
ATOM 597 C C . TRP A 1 84 ? 0.940 9.335 -3.986 1.00 87.56 84 TRP A C 1
ATOM 599 O O . TRP A 1 84 ? 1.297 8.180 -4.198 1.00 87.56 84 TRP A O 1
ATOM 609 N N . GLN A 1 85 ? 1.571 10.117 -3.111 1.00 88.88 85 GLN A N 1
ATOM 610 C CA . GLN A 1 85 ? 2.807 9.752 -2.419 1.00 88.88 85 GLN A CA 1
ATOM 611 C C . GLN A 1 85 ? 2.630 8.534 -1.502 1.00 88.88 85 GLN A C 1
ATOM 613 O O . GLN A 1 85 ? 3.542 7.715 -1.394 1.00 88.88 85 GLN A O 1
ATOM 618 N N . HIS A 1 86 ? 1.463 8.372 -0.873 1.00 89.06 86 HIS A N 1
ATOM 619 C CA . HIS A 1 86 ? 1.177 7.221 -0.010 1.00 89.06 86 HIS A CA 1
ATOM 620 C C . HIS A 1 86 ? 1.044 5.943 -0.837 1.00 89.06 86 HIS A C 1
ATOM 622 O O . HIS A 1 86 ? 1.668 4.934 -0.520 1.00 89.06 86 HIS A O 1
ATOM 628 N N . ARG A 1 87 ? 0.315 6.014 -1.959 1.00 89.00 87 ARG A N 1
ATOM 629 C CA . ARG A 1 87 ? 0.216 4.906 -2.918 1.00 89.00 87 ARG A CA 1
ATOM 630 C C . ARG A 1 87 ? 1.580 4.545 -3.495 1.00 89.00 87 ARG A C 1
ATOM 632 O O . ARG A 1 87 ? 1.970 3.387 -3.462 1.00 89.00 87 ARG A O 1
ATOM 639 N N . TYR A 1 88 ? 2.320 5.542 -3.976 1.00 88.12 88 TYR A N 1
ATOM 640 C CA . TYR A 1 88 ? 3.619 5.343 -4.611 1.00 88.12 88 TYR A CA 1
ATOM 641 C C . TYR A 1 88 ? 4.626 4.712 -3.644 1.00 88.12 88 TYR A C 1
ATOM 643 O O . TYR A 1 88 ? 5.235 3.697 -3.964 1.00 88.12 88 TYR A O 1
ATOM 651 N N . SER A 1 89 ? 4.771 5.272 -2.439 1.00 88.12 89 SER A N 1
ATOM 652 C CA . SER A 1 89 ? 5.715 4.754 -1.440 1.00 88.12 89 SER A CA 1
ATOM 653 C C . SER A 1 89 ? 5.339 3.367 -0.914 1.00 88.12 89 SER A C 1
ATOM 655 O O . SER A 1 89 ? 6.242 2.575 -0.662 1.00 88.12 89 SER A O 1
ATOM 657 N N . ALA A 1 90 ? 4.047 3.043 -0.795 1.00 86.56 90 ALA A N 1
ATOM 658 C CA . ALA A 1 90 ? 3.602 1.703 -0.417 1.00 86.56 90 ALA A CA 1
ATOM 659 C C . ALA A 1 90 ? 3.842 0.678 -1.531 1.00 86.56 90 ALA A C 1
ATOM 661 O O . ALA A 1 90 ? 4.425 -0.368 -1.273 1.00 86.56 90 ALA A O 1
ATOM 662 N N . CYS A 1 91 ? 3.470 0.996 -2.774 1.00 85.88 91 CYS A N 1
ATOM 663 C CA . CYS A 1 91 ? 3.647 0.095 -3.915 1.00 85.88 91 CYS A CA 1
ATOM 664 C C . CYS A 1 91 ? 5.114 -0.115 -4.301 1.00 85.88 91 CYS A C 1
ATOM 666 O O . CYS A 1 91 ? 5.468 -1.161 -4.824 1.00 85.88 91 CYS A O 1
ATOM 668 N N . MET A 1 92 ? 5.987 0.854 -4.021 1.00 86.19 92 MET A N 1
ATOM 669 C CA . MET A 1 92 ? 7.439 0.674 -4.147 1.00 86.19 92 MET A CA 1
ATOM 670 C C . MET A 1 92 ? 8.011 -0.300 -3.109 1.00 86.19 92 MET A C 1
ATOM 672 O O . MET A 1 92 ? 9.131 -0.775 -3.265 1.00 86.19 92 MET A O 1
ATOM 676 N N . ARG A 1 93 ? 7.265 -0.558 -2.032 1.00 82.00 93 ARG A N 1
ATOM 677 C CA . ARG A 1 93 ? 7.624 -1.459 -0.936 1.00 82.00 93 ARG A CA 1
ATOM 678 C C . ARG A 1 93 ? 6.794 -2.744 -0.960 1.00 82.00 93 ARG A C 1
ATOM 680 O O . ARG A 1 93 ? 6.838 -3.442 0.045 1.00 82.00 93 ARG A O 1
ATOM 687 N N . ALA A 1 94 ? 6.030 -3.006 -2.029 1.00 76.50 94 ALA A N 1
ATOM 688 C CA . ALA A 1 94 ? 5.140 -4.160 -2.209 1.00 76.50 94 ALA A CA 1
ATOM 689 C C . ALA A 1 94 ? 5.815 -5.329 -2.920 1.00 76.50 94 ALA A C 1
ATOM 691 O O . ALA A 1 94 ? 6.702 -5.080 -3.770 1.00 76.50 94 ALA A O 1
#

pLDDT: mean 73.37, std 17.46, range [37.59, 91.19]

Sequence (94 aa):
MARANLRRLVTGLVLTGAAIAAPLATAAPASATQSSCIIHMSDLGYVIGPKVRSACGWPADHFPIWKPSPACMGILSDIGVSNWQHRYSACMRA

Foldseek 3Di:
DDDDDDDDDDDDDDDDDDDDDDPPPPDDPQPQLLVQLQVLCVVVVHDDDPLSSVLSSQAFDPPVHTFQDPSSLVSCVVVPVPDPCNSRVSSSSD

Secondary structure (DSSP, 8-state):
----------------------------THHHHHHHHHHHHHHTT----HHHHHHTTSPPEESSSEE--HHHHHHHHHTT---HHHHHHHHTT-

Radius of gyration: 19.51 Å; chains: 1; bounding box: 27×52×54 Å